Protein AF-A0AAV0XD45-F1 (afdb_monomer_lite)

InterPro domains:
  IPR002048 EF-hand domain [PS50222] (53-88)
  IPR011992 EF-hand domain pair [SSF47473] (26-98)

Structure (mmCIF, N/CA/C/O backbone):
data_AF-A0AAV0XD45-F1
#
_entry.id   AF-A0AAV0XD45-F1
#
loop_
_atom_site.group_PDB
_atom_site.id
_atom_site.type_symbol
_atom_site.label_atom_id
_atom_site.label_alt_id
_atom_site.label_comp_id
_atom_site.label_asym_id
_atom_site.label_entity_id
_atom_site.label_seq_id
_atom_site.pdbx_PDB_ins_code
_atom_site.Cartn_x
_atom_site.Cartn_y
_atom_site.Cartn_z
_atom_site.occupancy
_atom_site.B_iso_or_equiv
_atom_site.auth_seq_id
_atom_site.auth_comp_id
_atom_site.auth_asym_id
_atom_site.auth_atom_id
_atom_site.pdbx_PDB_model_num
ATOM 1 N N . MET A 1 1 ? 1.456 -11.408 -14.733 1.00 54.94 1 MET A N 1
ATOM 2 C CA . MET A 1 1 ? 0.668 -10.486 -13.886 1.00 54.94 1 MET A CA 1
ATOM 3 C C . MET A 1 1 ? 1.296 -9.089 -13.780 1.00 54.94 1 MET A C 1
ATOM 5 O O . MET A 1 1 ? 0.630 -8.132 -14.125 1.00 54.94 1 MET A O 1
ATOM 9 N N . LEU A 1 2 ? 2.582 -8.930 -13.433 1.00 60.78 2 LEU A N 1
ATOM 10 C CA . LEU A 1 2 ? 3.207 -7.596 -13.255 1.00 60.78 2 LEU A CA 1
ATOM 11 C C . LEU A 1 2 ? 3.283 -6.704 -14.515 1.00 60.78 2 LEU A C 1
ATOM 13 O O . LEU A 1 2 ? 3.188 -5.481 -14.417 1.00 60.78 2 LEU A O 1
ATOM 17 N N . LEU A 1 3 ? 3.449 -7.306 -15.697 1.00 62.56 3 LEU A N 1
ATOM 18 C CA . LEU A 1 3 ? 3.648 -6.575 -16.959 1.00 62.56 3 LEU A CA 1
ATOM 19 C C . LEU A 1 3 ? 2.346 -6.322 -17.740 1.00 62.56 3 LEU A C 1
ATOM 21 O O . LEU A 1 3 ? 2.268 -5.346 -18.475 1.00 62.56 3 LEU A O 1
ATOM 25 N N . LYS A 1 4 ? 1.340 -7.198 -17.594 1.00 68.44 4 LYS A N 1
ATOM 26 C CA . LYS A 1 4 ? 0.078 -7.190 -18.370 1.00 68.44 4 LYS A CA 1
ATOM 27 C C . LYS A 1 4 ? -1.154 -7.646 -17.560 1.00 68.44 4 LYS A C 1
ATOM 29 O O . LYS A 1 4 ? -2.089 -8.198 -18.123 1.00 68.44 4 LYS A O 1
ATOM 34 N N . GLY A 1 5 ? -1.120 -7.534 -16.232 1.00 75.88 5 GLY A N 1
ATOM 35 C CA . GLY A 1 5 ? -2.234 -7.938 -15.363 1.00 75.88 5 GLY A CA 1
ATOM 36 C C . GLY A 1 5 ? -3.403 -6.959 -15.425 1.00 75.88 5 GLY A C 1
ATOM 37 O O . GLY A 1 5 ? -3.211 -5.781 -15.730 1.00 75.88 5 GLY A O 1
ATOM 38 N N . THR A 1 6 ? -4.606 -7.445 -15.123 1.00 87.12 6 THR A N 1
ATOM 39 C CA . THR A 1 6 ? -5.789 -6.588 -14.982 1.00 87.12 6 THR A CA 1
ATOM 40 C C . THR A 1 6 ? -5.713 -5.766 -13.693 1.00 87.12 6 THR A C 1
ATOM 42 O O . THR A 1 6 ? -4.950 -6.091 -12.783 1.00 87.12 6 THR A O 1
ATOM 45 N N . LEU A 1 7 ? -6.530 -4.715 -13.567 1.00 87.44 7 LEU A N 1
ATOM 46 C CA . LEU A 1 7 ? -6.598 -3.940 -12.323 1.00 87.44 7 LEU A CA 1
ATOM 47 C C . LEU A 1 7 ? -6.939 -4.830 -11.112 1.00 87.44 7 LEU A C 1
ATOM 49 O O . LE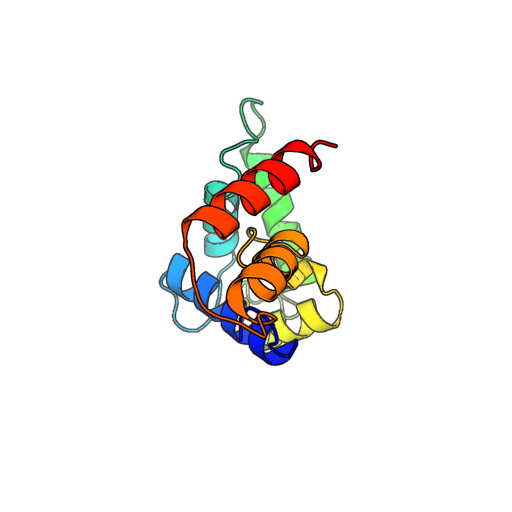U A 1 7 ? -6.343 -4.666 -10.055 1.00 87.44 7 LEU A O 1
ATOM 53 N N . SER A 1 8 ? -7.836 -5.809 -11.281 1.00 89.31 8 SER A N 1
ATOM 54 C CA . SER A 1 8 ? -8.186 -6.772 -10.226 1.00 89.31 8 SER A CA 1
ATOM 55 C C . SER A 1 8 ? -6.982 -7.605 -9.789 1.00 89.31 8 SER A C 1
ATOM 57 O O . SER A 1 8 ? -6.7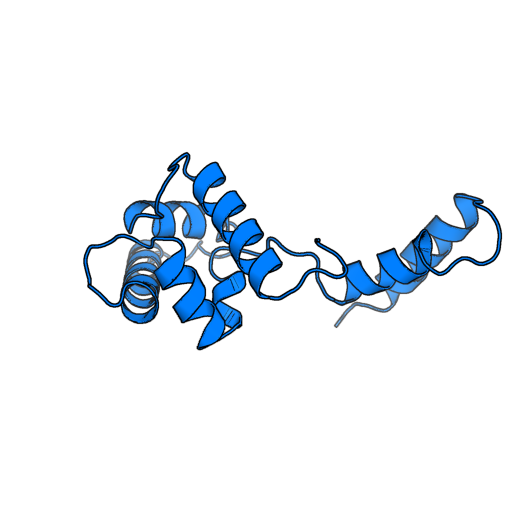52 -7.785 -8.594 1.00 89.31 8 SER A O 1
ATOM 59 N N . ASP A 1 9 ? -6.184 -8.075 -10.747 1.00 90.38 9 ASP A N 1
ATOM 60 C CA . ASP A 1 9 ? -4.972 -8.840 -10.462 1.00 90.38 9 ASP A CA 1
ATOM 61 C C . ASP A 1 9 ? -3.964 -7.995 -9.676 1.00 90.38 9 ASP A C 1
ATOM 63 O O . ASP A 1 9 ? -3.408 -8.438 -8.673 1.00 90.38 9 ASP A O 1
ATOM 67 N N . LEU A 1 10 ? -3.756 -6.749 -10.106 1.00 90.75 10 LEU A N 1
ATOM 68 C CA . LEU A 1 10 ? -2.844 -5.825 -9.438 1.00 90.75 10 LEU A CA 1
ATOM 69 C C . LEU A 1 10 ? -3.310 -5.488 -8.017 1.00 90.75 10 LEU A C 1
ATOM 71 O O . LEU A 1 10 ? -2.475 -5.440 -7.121 1.00 90.75 10 LEU A O 1
ATOM 75 N N . ILE A 1 11 ? -4.617 -5.308 -7.798 1.00 92.44 11 ILE A N 1
ATOM 76 C CA . ILE A 1 11 ? -5.192 -5.088 -6.462 1.00 92.44 11 ILE A CA 1
ATOM 77 C C . ILE A 1 11 ? -4.868 -6.267 -5.541 1.00 92.44 11 ILE A C 1
ATOM 79 O O . ILE A 1 11 ? -4.338 -6.050 -4.454 1.00 92.44 11 ILE A O 1
ATOM 83 N N . HIS A 1 12 ? -5.143 -7.502 -5.974 1.00 92.00 12 HIS A N 1
ATOM 84 C CA . HIS A 1 12 ? -4.853 -8.689 -5.164 1.00 92.00 12 HIS A CA 1
ATOM 85 C C . HIS A 1 12 ? -3.362 -8.808 -4.853 1.00 92.00 12 HIS A C 1
ATOM 87 O O . HIS A 1 12 ? -2.997 -9.014 -3.702 1.00 92.00 12 HIS A O 1
ATOM 93 N N . PHE A 1 13 ? -2.508 -8.611 -5.859 1.00 91.12 13 PHE A N 1
ATOM 94 C CA . PHE A 1 13 ? -1.062 -8.698 -5.689 1.00 91.12 13 PHE A CA 1
ATOM 95 C C . PHE A 1 13 ? -0.520 -7.633 -4.726 1.00 91.12 13 PHE A C 1
ATOM 97 O O . PHE A 1 13 ? 0.252 -7.953 -3.826 1.00 91.12 13 PHE A O 1
ATOM 104 N N . CYS A 1 14 ? -0.928 -6.368 -4.879 1.00 91.62 14 CYS A N 1
ATOM 105 C CA . CYS A 1 14 ? -0.496 -5.301 -3.974 1.00 91.62 14 CYS A CA 1
ATOM 106 C C . CYS A 1 14 ? -0.984 -5.548 -2.542 1.00 91.62 14 CYS A C 1
ATOM 108 O O . CYS A 1 14 ? -0.217 -5.365 -1.599 1.00 91.62 14 CYS A O 1
ATOM 110 N N . PHE A 1 15 ? -2.233 -5.997 -2.381 1.00 92.06 15 PHE A N 1
ATOM 111 C CA . PHE A 1 15 ? -2.782 -6.323 -1.070 1.00 92.06 15 PHE A CA 1
ATOM 112 C C . PHE A 1 15 ? -2.017 -7.470 -0.406 1.00 92.06 15 PHE A C 1
ATOM 114 O O . PHE A 1 15 ? -1.641 -7.341 0.754 1.00 92.06 15 PHE A O 1
ATOM 121 N N . GLU A 1 16 ? -1.720 -8.540 -1.150 1.00 91.50 16 GLU A N 1
ATOM 122 C CA . GLU A 1 16 ? -0.938 -9.683 -0.670 1.00 91.50 16 GLU A CA 1
ATOM 123 C C . GLU A 1 16 ? 0.445 -9.242 -0.171 1.00 91.50 16 GLU A C 1
ATOM 125 O O . GLU A 1 16 ? 0.836 -9.561 0.953 1.00 91.50 16 GLU A O 1
ATOM 130 N N . VAL A 1 17 ? 1.148 -8.411 -0.949 1.00 90.06 17 VAL A N 1
ATOM 131 C CA . VAL A 1 17 ? 2.441 -7.837 -0.548 1.00 90.06 17 VAL A CA 1
ATOM 132 C C . VAL A 1 17 ? 2.316 -7.032 0.746 1.00 90.06 17 VAL A C 1
ATOM 134 O O . VAL A 1 17 ? 3.142 -7.196 1.646 1.00 90.06 17 VAL A O 1
ATOM 137 N N . TYR A 1 18 ? 1.284 -6.194 0.879 1.00 89.69 18 TYR A N 1
ATOM 138 C CA . TYR A 1 18 ? 1.050 -5.437 2.107 1.00 89.69 18 TYR A CA 1
ATOM 139 C C . TYR A 1 18 ? 0.792 -6.351 3.306 1.00 89.69 18 TYR A C 1
ATOM 141 O O . TYR A 1 18 ? 1.438 -6.182 4.340 1.00 89.69 18 TYR A O 1
ATOM 149 N N . THR A 1 19 ? -0.083 -7.349 3.171 1.00 89.81 19 THR A N 1
ATOM 150 C CA . THR A 1 19 ? -0.394 -8.308 4.241 1.00 89.81 19 THR A CA 1
ATOM 151 C C . THR A 1 19 ? 0.814 -9.138 4.670 1.00 89.81 19 THR A C 1
ATOM 153 O O . THR A 1 19 ? 1.033 -9.323 5.869 1.00 89.81 19 THR A O 1
ATOM 156 N N . GLU A 1 20 ? 1.652 -9.563 3.724 1.00 89.12 20 GLU A N 1
ATOM 157 C CA . GLU A 1 20 ? 2.888 -10.301 3.999 1.00 89.12 20 GLU A CA 1
ATOM 158 C C . GLU A 1 20 ? 3.927 -9.422 4.713 1.00 89.12 20 GLU A C 1
ATOM 160 O O . GLU A 1 20 ? 4.562 -9.854 5.681 1.00 89.12 20 GLU A O 1
ATOM 165 N N . MET A 1 21 ? 4.057 -8.148 4.321 1.00 85.31 21 MET A N 1
ATOM 166 C CA . MET A 1 21 ? 4.983 -7.201 4.961 1.00 85.31 21 MET A CA 1
ATOM 167 C C . MET A 1 21 ? 4.691 -6.966 6.448 1.00 85.31 21 MET A C 1
ATOM 169 O O . MET A 1 21 ? 5.626 -6.715 7.224 1.00 85.31 21 MET A O 1
ATOM 173 N N . VAL A 1 22 ? 3.418 -7.045 6.845 1.00 85.94 22 VAL A N 1
ATOM 174 C CA . VAL A 1 22 ? 2.968 -6.871 8.239 1.00 85.94 22 VAL A CA 1
ATOM 175 C C . VAL A 1 22 ? 2.577 -8.182 8.914 1.00 85.94 22 VAL A C 1
ATOM 177 O O . VAL A 1 22 ? 2.169 -8.181 10.073 1.00 85.94 22 VAL A O 1
ATOM 180 N N . ARG A 1 23 ? 2.777 -9.317 8.228 1.00 86.62 23 ARG A N 1
ATOM 181 C CA . ARG A 1 23 ? 2.471 -10.670 8.720 1.00 86.62 23 ARG A CA 1
ATOM 182 C C . ARG A 1 23 ? 1.022 -10.807 9.207 1.00 86.62 23 ARG A C 1
ATOM 184 O O . ARG A 1 23 ? 0.757 -11.491 10.197 1.00 86.62 23 ARG A O 1
ATOM 191 N N . SER A 1 24 ? 0.089 -10.147 8.523 1.00 81.69 24 SER A N 1
ATOM 192 C CA . SER A 1 24 ? -1.339 -10.176 8.842 1.00 81.69 24 SER A CA 1
ATOM 193 C C . SER A 1 24 ? -2.110 -10.843 7.704 1.00 81.69 24 SER A C 1
ATOM 195 O O . SER A 1 24 ? -2.220 -10.257 6.637 1.00 81.69 24 SER A O 1
ATOM 197 N N . PRO A 1 25 ? -2.699 -12.034 7.897 1.00 73.25 25 PRO A N 1
ATOM 198 C CA . PRO A 1 25 ? -3.219 -12.836 6.786 1.00 73.25 25 PRO A CA 1
ATOM 199 C C . PRO A 1 25 ? -4.576 -12.382 6.223 1.00 73.25 25 PRO A C 1
ATOM 201 O O . PRO A 1 25 ? -5.066 -12.996 5.281 1.00 73.25 25 PRO A O 1
ATOM 204 N N . LYS A 1 26 ? -5.258 -11.400 6.832 1.00 85.50 26 LYS A N 1
ATOM 205 C CA . LYS A 1 26 ? -6.672 -11.110 6.500 1.00 85.50 26 LYS A CA 1
ATOM 206 C C . LYS A 1 26 ? -7.027 -9.635 6.325 1.00 85.50 26 LYS A C 1
ATOM 208 O O . LYS A 1 26 ? -8.053 -9.348 5.717 1.00 85.50 26 LYS A O 1
ATOM 213 N N . TYR A 1 27 ? -6.245 -8.720 6.883 1.00 89.44 27 TYR A N 1
ATOM 214 C CA . TYR A 1 27 ? -6.535 -7.286 6.856 1.00 89.44 27 TYR A CA 1
ATOM 215 C C . TYR A 1 27 ? -5.300 -6.485 7.258 1.00 89.44 27 TYR A C 1
ATOM 217 O O . TYR A 1 27 ? -4.443 -6.983 7.992 1.00 89.44 27 TYR A O 1
ATOM 225 N N . ILE A 1 28 ? -5.242 -5.234 6.817 1.00 90.69 28 ILE A N 1
ATOM 226 C CA . ILE A 1 28 ? -4.228 -4.265 7.237 1.00 90.69 28 ILE A CA 1
ATOM 227 C C . ILE A 1 28 ? -4.832 -3.440 8.374 1.00 90.69 28 ILE A C 1
ATOM 229 O O . ILE A 1 28 ? -5.915 -2.882 8.214 1.00 90.69 28 ILE A O 1
ATOM 233 N N . LYS A 1 29 ? -4.181 -3.381 9.536 1.00 91.38 29 LYS A N 1
ATOM 234 C CA . LYS A 1 29 ? -4.648 -2.548 10.654 1.00 91.38 29 LYS A CA 1
ATOM 235 C C . LYS A 1 29 ? -4.162 -1.111 10.521 1.00 91.38 29 LYS A C 1
ATOM 237 O O . LYS A 1 29 ? -3.156 -0.839 9.867 1.00 91.38 29 LYS A O 1
ATOM 242 N N . LYS A 1 30 ? -4.793 -0.201 11.260 1.00 90.19 30 LYS A N 1
ATOM 243 C CA . LYS A 1 30 ? -4.292 1.168 11.432 1.00 90.19 30 LYS A CA 1
ATOM 244 C C . LYS A 1 30 ? -2.814 1.219 11.859 1.00 90.19 30 LYS A C 1
ATOM 246 O O . LYS A 1 30 ? -2.053 2.033 11.338 1.00 90.19 30 LYS A O 1
ATOM 251 N N . GLU A 1 31 ? -2.376 0.343 12.768 1.00 88.25 31 GLU A N 1
ATOM 252 C CA . GLU A 1 31 ? -0.971 0.307 13.208 1.00 88.25 31 GLU A CA 1
ATOM 253 C C . GLU A 1 31 ? -0.016 -0.173 12.099 1.00 88.25 31 GLU A C 1
ATOM 255 O O . GLU A 1 31 ? 1.127 0.282 12.010 1.00 88.25 31 GLU A O 1
ATOM 260 N N . ASP A 1 32 ? -0.501 -1.056 11.226 1.00 89.81 32 ASP A N 1
ATOM 261 C CA . ASP A 1 32 ? 0.250 -1.617 10.103 1.00 89.81 32 ASP A CA 1
ATOM 262 C C . ASP A 1 32 ? 0.503 -0.561 9.015 1.00 89.81 32 ASP A C 1
ATOM 264 O O . ASP A 1 32 ? 1.598 -0.502 8.452 1.00 89.81 32 ASP A O 1
ATOM 268 N N . VAL A 1 33 ? -0.473 0.326 8.773 1.00 88.56 33 VAL A N 1
ATOM 269 C CA . VAL A 1 33 ? -0.341 1.490 7.875 1.00 88.56 33 VAL A CA 1
ATOM 270 C C . VAL A 1 33 ? 0.821 2.377 8.319 1.00 88.56 33 VAL A C 1
ATOM 272 O O . VAL A 1 33 ? 1.678 2.723 7.506 1.00 88.56 33 VAL A O 1
ATOM 275 N N . LEU A 1 34 ? 0.899 2.695 9.616 1.00 84.94 34 LEU A N 1
ATOM 276 C CA . LEU A 1 34 ? 1.980 3.510 10.173 1.00 84.94 34 LEU A CA 1
ATOM 277 C C . LEU A 1 34 ? 3.346 2.833 10.010 1.00 84.94 34 LEU A C 1
ATOM 279 O O . LEU A 1 34 ? 4.326 3.470 9.616 1.00 84.94 34 LEU A O 1
ATOM 283 N N . LEU A 1 35 ? 3.420 1.533 10.308 1.00 85.94 35 LEU A N 1
ATOM 284 C CA . LEU A 1 35 ? 4.653 0.760 10.185 1.00 85.94 35 LEU A CA 1
ATOM 285 C C . LEU A 1 35 ? 5.159 0.731 8.735 1.00 85.94 35 LEU A C 1
ATOM 287 O O . LEU A 1 35 ? 6.354 0.927 8.492 1.00 85.94 35 LEU A O 1
ATOM 291 N N . MET A 1 36 ? 4.263 0.499 7.774 1.00 85.81 36 MET A N 1
ATOM 292 C CA . MET A 1 36 ? 4.604 0.486 6.352 1.00 85.81 36 MET A CA 1
ATOM 293 C C . MET A 1 36 ? 4.987 1.877 5.848 1.00 85.81 36 MET A C 1
ATOM 295 O O . MET A 1 36 ? 5.987 2.006 5.138 1.00 85.81 36 MET A O 1
ATOM 299 N N . PHE A 1 37 ? 4.269 2.920 6.268 1.00 83.69 37 PHE A N 1
ATOM 300 C CA . PHE A 1 37 ? 4.602 4.298 5.930 1.00 83.69 37 PHE A CA 1
ATOM 301 C C . PHE A 1 37 ? 6.007 4.666 6.403 1.00 83.69 37 PHE A C 1
ATOM 303 O O . PHE A 1 37 ? 6.828 5.096 5.601 1.00 83.69 37 PHE A O 1
ATOM 310 N N . ARG A 1 38 ? 6.349 4.390 7.667 1.00 79.81 38 ARG A N 1
ATOM 311 C CA . ARG A 1 38 ? 7.692 4.647 8.216 1.00 79.81 38 ARG A CA 1
ATOM 312 C C . ARG A 1 38 ? 8.799 3.909 7.467 1.00 79.81 38 ARG A C 1
ATOM 314 O O . ARG A 1 38 ? 9.863 4.476 7.231 1.00 79.81 38 ARG A O 1
ATOM 321 N N . ARG A 1 39 ? 8.553 2.656 7.068 1.00 77.75 39 ARG A N 1
ATOM 322 C CA . ARG A 1 39 ? 9.510 1.858 6.281 1.00 77.75 39 ARG A CA 1
ATOM 323 C C . ARG A 1 39 ? 9.756 2.436 4.888 1.00 77.75 39 ARG A C 1
ATOM 325 O O . ARG A 1 39 ? 10.882 2.369 4.403 1.00 77.75 39 ARG A O 1
ATOM 332 N N . ASN A 1 40 ? 8.736 3.016 4.262 1.00 72.00 40 ASN A N 1
ATOM 333 C CA . ASN A 1 40 ? 8.847 3.609 2.928 1.00 72.00 40 ASN A CA 1
ATOM 334 C C . ASN A 1 40 ? 9.292 5.085 2.969 1.00 72.00 40 ASN A C 1
ATOM 336 O O . ASN A 1 40 ? 9.978 5.551 2.059 1.00 72.00 40 ASN A O 1
ATOM 340 N N . SER A 1 41 ? 9.022 5.794 4.067 1.00 68.56 41 SER A N 1
ATOM 341 C CA . SER A 1 41 ? 9.384 7.197 4.314 1.00 68.56 41 SER A CA 1
ATOM 342 C C . SER A 1 41 ? 10.841 7.413 4.751 1.00 68.56 41 SER A C 1
ATOM 344 O O . SER A 1 41 ? 11.188 8.523 5.158 1.00 68.56 41 SER A O 1
ATOM 346 N N . MET A 1 42 ? 11.734 6.417 4.603 1.00 56.22 42 MET A N 1
ATOM 347 C CA . MET A 1 42 ? 13.163 6.493 4.988 1.00 56.22 42 MET A CA 1
ATOM 348 C C . MET A 1 42 ? 13.931 7.704 4.414 1.00 56.22 42 MET A C 1
ATOM 350 O O . MET A 1 42 ? 15.038 7.992 4.863 1.00 56.22 42 MET A O 1
ATOM 354 N N . LYS A 1 43 ? 13.365 8.441 3.449 1.00 53.47 43 LYS A N 1
ATOM 355 C CA . LYS A 1 43 ? 13.966 9.647 2.862 1.00 53.47 43 LYS A CA 1
ATOM 356 C C . LYS A 1 43 ? 13.519 10.985 3.483 1.00 53.47 43 LYS A C 1
ATOM 358 O O . LYS A 1 43 ? 14.131 11.989 3.139 1.00 53.47 43 LYS A O 1
ATOM 363 N N . MET A 1 44 ? 12.502 11.047 4.358 1.00 50.16 44 MET A N 1
ATOM 364 C CA . MET A 1 44 ? 11.751 12.307 4.571 1.00 50.16 44 MET A CA 1
ATOM 365 C C . MET A 1 44 ? 11.725 12.951 5.970 1.00 50.16 44 MET A C 1
ATOM 367 O O . MET A 1 44 ? 11.109 14.003 6.098 1.00 50.16 44 MET A O 1
ATOM 371 N N . CYS A 1 45 ? 12.398 12.459 7.017 1.00 49.06 45 CYS A N 1
ATOM 372 C CA . CYS A 1 45 ? 12.293 13.126 8.332 1.00 49.06 45 CYS A CA 1
ATOM 373 C C . CYS A 1 45 ? 13.626 13.336 9.066 1.00 49.06 45 CYS A C 1
ATOM 375 O O . CYS A 1 45 ? 14.079 12.499 9.839 1.00 49.06 45 CYS A O 1
ATOM 377 N N . LYS A 1 46 ? 14.212 14.526 8.858 1.00 53.56 46 LYS A N 1
ATOM 378 C CA . LYS A 1 46 ? 15.116 15.214 9.806 1.00 53.56 46 LYS A CA 1
ATOM 379 C C . LYS A 1 46 ? 14.486 16.496 10.390 1.00 53.56 46 LYS A C 1
ATOM 381 O O . LYS A 1 46 ? 15.206 17.345 10.904 1.00 53.56 46 LYS A O 1
ATOM 386 N N . LEU A 1 47 ? 13.168 16.676 10.285 1.00 54.19 47 LEU A N 1
ATOM 387 C CA . LEU A 1 47 ? 12.452 17.804 10.889 1.00 54.19 47 LEU A CA 1
ATOM 388 C C . LEU A 1 47 ? 11.652 17.297 12.092 1.00 54.19 47 LEU A C 1
ATOM 390 O O . LEU A 1 47 ? 10.981 16.275 11.992 1.00 54.19 47 LEU A O 1
ATOM 394 N N . GLY A 1 48 ? 11.738 18.003 13.219 1.00 57.59 48 GLY A N 1
ATOM 395 C CA . GLY A 1 48 ? 11.275 17.578 14.547 1.00 57.59 48 GLY A CA 1
ATOM 396 C C . GLY A 1 48 ? 9.771 17.329 14.744 1.00 57.59 48 GLY A C 1
ATOM 397 O O . GLY A 1 48 ? 9.354 17.233 15.890 1.00 57.59 48 GLY A O 1
ATOM 398 N N . ASN A 1 49 ? 8.976 17.181 13.676 1.00 63.81 49 ASN A N 1
ATOM 399 C CA . ASN A 1 49 ? 7.519 16.977 13.722 1.00 63.81 49 ASN A CA 1
ATOM 400 C C . ASN A 1 49 ? 7.070 15.678 13.011 1.00 63.81 49 ASN A C 1
ATOM 402 O O . ASN A 1 49 ? 5.933 15.574 12.552 1.00 63.81 49 ASN A O 1
ATOM 406 N N . ALA A 1 50 ? 7.954 14.682 12.893 1.00 72.06 50 ALA A N 1
ATOM 407 C CA . ALA A 1 50 ? 7.671 13.425 12.189 1.00 72.06 50 ALA A CA 1
ATOM 408 C C . ALA A 1 50 ? 6.422 12.688 12.719 1.00 72.06 50 ALA A C 1
ATOM 410 O O . ALA A 1 50 ? 5.662 12.125 11.939 1.00 72.06 50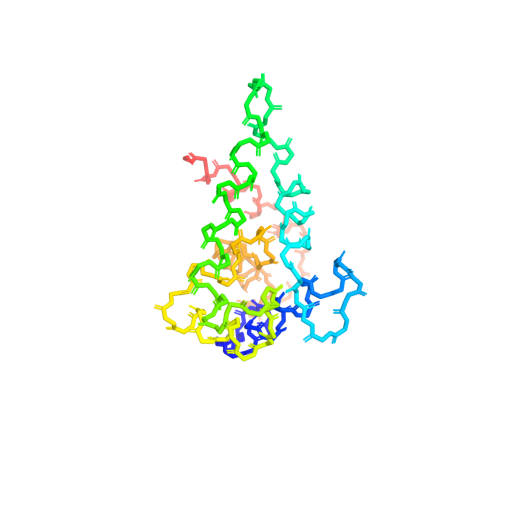 ALA A O 1
ATOM 411 N N . GLU A 1 51 ? 6.170 12.734 14.030 1.00 76.81 51 GLU A N 1
ATOM 412 C CA . GLU A 1 51 ? 5.044 12.028 14.658 1.00 76.81 51 GLU A CA 1
ATOM 413 C C . GLU A 1 51 ? 3.670 12.625 14.319 1.00 76.81 51 GLU A C 1
ATOM 415 O O . GLU A 1 51 ? 2.697 11.889 14.155 1.00 76.81 51 GLU A O 1
ATOM 420 N N . GLU A 1 52 ? 3.574 13.950 14.189 1.00 81.00 52 GLU A N 1
ATOM 421 C CA . GLU A 1 52 ? 2.322 14.621 13.822 1.00 81.00 52 GLU A CA 1
ATOM 422 C C . GLU A 1 52 ? 1.959 14.336 12.360 1.00 81.00 52 GLU A C 1
ATOM 424 O O . GLU A 1 52 ? 0.796 14.075 12.037 1.00 81.00 52 GLU A O 1
ATOM 429 N N . TYR A 1 53 ? 2.968 14.318 11.486 1.00 81.38 53 TYR A N 1
ATOM 430 C CA . TYR A 1 53 ? 2.807 13.968 10.079 1.00 81.38 53 TYR A CA 1
ATOM 431 C C . TYR A 1 53 ? 2.416 12.498 9.898 1.00 81.38 53 TYR A C 1
ATOM 433 O O . TYR A 1 53 ? 1.454 12.202 9.191 1.00 81.38 53 TYR A O 1
ATOM 441 N N . ASP A 1 54 ? 3.100 11.594 10.600 1.00 83.44 54 ASP A N 1
ATOM 442 C CA . ASP A 1 54 ? 2.773 10.170 10.659 1.00 83.44 54 ASP A CA 1
ATOM 443 C C . ASP A 1 54 ? 1.310 9.943 11.059 1.00 83.44 54 ASP A C 1
ATOM 445 O O . ASP A 1 54 ? 0.581 9.202 10.398 1.00 83.44 54 ASP A O 1
ATOM 449 N N . LYS A 1 55 ? 0.858 10.607 12.130 1.00 85.44 55 LYS A N 1
ATOM 450 C CA . LYS A 1 55 ? -0.519 10.481 12.612 1.00 85.44 55 LYS A CA 1
ATOM 451 C C . LYS A 1 55 ? -1.521 11.019 11.593 1.00 85.44 55 LYS A C 1
ATOM 453 O O . LYS A 1 55 ? -2.501 10.343 11.296 1.00 85.44 55 LYS A O 1
ATOM 458 N N . SER A 1 56 ? -1.249 12.195 11.032 1.00 87.50 56 SER A N 1
ATOM 459 C CA . SER A 1 56 ? -2.119 12.835 10.039 1.00 87.50 56 SER A CA 1
ATOM 460 C C . SER A 1 56 ? -2.252 11.992 8.770 1.00 87.50 56 SER A C 1
ATOM 462 O O . SER A 1 56 ? -3.347 11.860 8.229 1.00 87.50 56 SER A O 1
ATOM 464 N N . PHE A 1 57 ? -1.157 11.374 8.316 1.00 87.88 57 PHE A N 1
ATOM 465 C CA . PHE A 1 57 ? -1.168 10.469 7.171 1.00 87.88 57 PHE A CA 1
ATOM 466 C C . PHE A 1 57 ? -2.003 9.217 7.450 1.00 87.88 57 PHE A C 1
ATOM 468 O O . PHE A 1 57 ? -2.849 8.847 6.639 1.00 87.88 57 PHE A O 1
ATOM 475 N N . VAL A 1 58 ? -1.802 8.580 8.605 1.00 89.06 58 VAL A N 1
ATOM 476 C CA . VAL A 1 58 ? -2.577 7.392 8.982 1.00 89.06 58 VAL A CA 1
ATOM 477 C C . VAL A 1 58 ? -4.061 7.738 9.093 1.00 89.06 58 VAL A C 1
ATOM 479 O O . VAL A 1 58 ? -4.887 7.026 8.534 1.00 89.06 58 VAL A O 1
ATOM 482 N N . ASP A 1 59 ? -4.415 8.836 9.761 1.00 90.25 59 ASP A N 1
ATOM 483 C CA . ASP A 1 59 ? -5.811 9.261 9.907 1.00 90.25 59 ASP A CA 1
ATOM 484 C C . ASP A 1 59 ? -6.462 9.574 8.543 1.00 90.25 59 ASP A C 1
ATOM 486 O O . ASP A 1 59 ? -7.621 9.215 8.320 1.00 90.25 59 ASP A O 1
ATOM 490 N N . PHE A 1 60 ? -5.709 10.156 7.602 1.00 90.75 60 PHE A N 1
ATOM 491 C CA . PHE A 1 60 ? -6.146 10.356 6.217 1.00 90.75 60 PHE A CA 1
ATOM 492 C C . PHE A 1 60 ? -6.417 9.028 5.496 1.00 90.75 60 PHE A C 1
ATOM 494 O O . PHE A 1 60 ? -7.502 8.843 4.951 1.00 90.75 60 PHE A O 1
ATOM 501 N N . VAL A 1 61 ? -5.478 8.075 5.548 1.00 90.50 61 VAL A N 1
ATOM 502 C CA . VAL A 1 61 ? -5.651 6.740 4.948 1.00 90.50 61 VAL A CA 1
ATOM 503 C C . VAL A 1 61 ? -6.896 6.050 5.500 1.00 90.50 61 VAL A C 1
ATOM 505 O O . VAL A 1 61 ? -7.706 5.544 4.728 1.00 90.50 61 VAL A O 1
ATOM 508 N N . MET A 1 62 ? -7.061 6.030 6.825 1.00 90.31 62 MET A N 1
ATOM 509 C CA . MET A 1 62 ? -8.208 5.362 7.444 1.00 90.31 62 MET A CA 1
ATOM 510 C C . MET A 1 62 ? -9.523 6.039 7.048 1.00 90.31 62 MET A C 1
ATOM 512 O O . MET A 1 62 ? -10.496 5.359 6.766 1.00 90.31 62 MET A O 1
ATOM 516 N N . THR A 1 63 ? -9.560 7.368 6.950 1.00 90.31 63 THR A N 1
ATOM 517 C CA . THR A 1 63 ? -10.783 8.083 6.542 1.00 90.31 63 THR A CA 1
ATOM 518 C C . THR A 1 63 ? -11.201 7.754 5.108 1.00 90.31 63 THR A C 1
ATOM 520 O O . THR A 1 63 ? -12.392 7.666 4.812 1.00 90.31 63 THR A O 1
ATOM 523 N N . GLU A 1 64 ? -10.228 7.576 4.218 1.00 89.75 64 GLU A N 1
ATOM 524 C CA . GLU A 1 64 ? -10.489 7.359 2.798 1.00 89.75 64 GLU A CA 1
ATOM 525 C C . GLU A 1 64 ? -10.764 5.890 2.458 1.00 89.75 64 GLU A C 1
ATOM 527 O O . GLU A 1 64 ? -11.640 5.606 1.634 1.00 89.75 64 GLU A O 1
ATOM 532 N N . VAL A 1 65 ? -10.03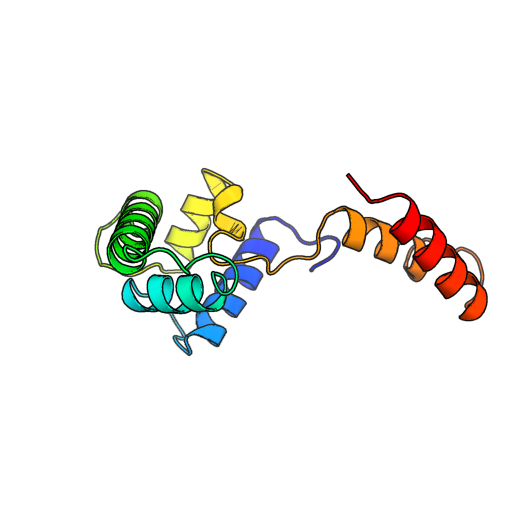8 4.964 3.094 1.00 87.50 65 VAL A N 1
ATOM 533 C CA . VAL A 1 65 ? -10.045 3.533 2.757 1.00 87.50 65 VAL A CA 1
ATOM 534 C C . VAL A 1 65 ? -10.931 2.710 3.700 1.00 87.50 65 VAL A C 1
ATOM 536 O O . VAL A 1 65 ? -11.641 1.824 3.231 1.00 87.50 65 VAL A O 1
ATOM 539 N N . ASP A 1 66 ? -10.929 3.005 5.003 1.00 88.44 66 ASP A N 1
ATOM 540 C CA . ASP A 1 66 ? -11.742 2.319 6.019 1.00 88.44 66 ASP A CA 1
ATOM 541 C C . ASP A 1 66 ? -13.111 3.019 6.156 1.00 88.44 66 ASP A C 1
ATOM 543 O O . ASP A 1 66 ? -13.329 3.925 6.967 1.00 88.44 66 ASP A O 1
ATOM 547 N N . LYS A 1 67 ? -14.050 2.624 5.284 1.00 81.06 67 LYS A N 1
ATOM 548 C CA . LYS A 1 67 ? -15.384 3.245 5.200 1.00 81.06 67 LYS A CA 1
ATOM 549 C C . LYS A 1 67 ? -16.285 2.895 6.393 1.00 81.06 67 LYS A C 1
ATOM 551 O O . LYS A 1 67 ? -17.194 3.675 6.686 1.00 81.06 67 LYS A O 1
ATOM 556 N N . ASP A 1 68 ? -16.083 1.751 7.050 1.00 86.62 68 ASP A N 1
ATOM 557 C CA . ASP A 1 68 ? -16.898 1.309 8.193 1.00 86.62 68 ASP A CA 1
ATOM 558 C C . ASP A 1 68 ? -16.297 1.695 9.559 1.00 86.62 68 ASP A C 1
ATOM 560 O O . ASP A 1 68 ? -16.981 1.603 10.583 1.00 86.62 68 ASP A O 1
ATOM 564 N N . ARG A 1 69 ? -15.088 2.273 9.549 1.00 86.75 69 ARG A N 1
ATOM 565 C CA . ARG A 1 69 ? -14.355 2.807 10.703 1.00 86.75 69 ARG A CA 1
ATOM 566 C C . ARG A 1 69 ? -14.044 1.738 11.746 1.00 86.75 69 ARG A C 1
ATOM 568 O O . ARG A 1 69 ? -13.975 2.041 12.945 1.00 86.75 69 ARG A O 1
ATOM 575 N N . ASP A 1 70 ? -13.849 0.494 11.314 1.00 89.44 70 ASP A N 1
ATOM 576 C CA . ASP A 1 70 ? -13.497 -0.623 12.193 1.00 89.44 70 ASP A CA 1
ATOM 577 C C . ASP A 1 70 ? -11.983 -0.693 12.514 1.00 89.44 70 ASP A C 1
ATOM 579 O O . ASP A 1 70 ? -11.534 -1.513 13.326 1.00 89.44 70 ASP A O 1
ATOM 583 N N . ASN A 1 71 ? -11.205 0.242 11.960 1.00 89.38 71 ASN A N 1
ATOM 584 C CA . ASN A 1 71 ? -9.749 0.340 12.002 1.00 89.38 71 ASN A CA 1
ATOM 585 C C . ASN A 1 71 ? -9.009 -0.793 11.271 1.00 89.38 71 ASN A C 1
ATOM 587 O O . ASN A 1 71 ? -7.839 -1.079 11.575 1.00 89.38 71 ASN A O 1
ATOM 591 N N . ARG A 1 72 ? -9.665 -1.442 10.308 1.00 91.25 72 ARG A N 1
ATOM 592 C CA . ARG A 1 72 ? -9.127 -2.538 9.506 1.00 91.25 72 ARG A CA 1
ATOM 593 C C . ARG A 1 72 ? -9.457 -2.298 8.042 1.00 91.25 72 ARG A C 1
ATOM 595 O O . ARG A 1 72 ? -10.496 -1.789 7.667 1.00 91.25 72 ARG A O 1
ATOM 602 N N . ILE A 1 73 ? -8.531 -2.704 7.189 1.00 91.50 73 ILE A N 1
ATOM 603 C CA . ILE A 1 73 ? -8.694 -2.620 5.744 1.00 91.50 73 ILE A CA 1
ATOM 604 C C . ILE A 1 73 ? -8.656 -4.055 5.217 1.00 91.50 73 ILE A C 1
ATOM 606 O O . ILE A 1 73 ? -7.564 -4.612 5.025 1.00 91.50 73 ILE A O 1
ATOM 610 N N . PRO A 1 74 ? -9.818 -4.711 5.049 1.00 93.00 74 PRO A N 1
ATOM 611 C CA . PRO A 1 74 ? -9.898 -5.965 4.319 1.00 93.00 74 PRO A CA 1
ATOM 612 C C . PRO A 1 74 ? -9.702 -5.719 2.816 1.00 93.00 74 PRO A C 1
ATOM 614 O O . PRO A 1 74 ? -9.787 -4.595 2.316 1.00 93.00 74 PRO A O 1
ATOM 617 N N . LEU A 1 75 ? -9.477 -6.801 2.071 1.00 91.94 75 LEU A N 1
ATOM 618 C CA . LEU A 1 75 ? -9.269 -6.753 0.622 1.00 91.94 75 LEU A CA 1
ATOM 619 C C . LEU A 1 75 ? -10.407 -6.038 -0.121 1.00 91.94 75 LEU A C 1
ATOM 621 O O . LEU A 1 75 ? -10.151 -5.344 -1.099 1.00 91.94 75 LEU A O 1
ATOM 625 N N . GLU A 1 76 ? -11.652 -6.197 0.328 1.00 91.88 76 GLU A N 1
ATOM 626 C CA . GLU A 1 76 ? -12.804 -5.588 -0.341 1.00 91.88 76 GLU A CA 1
ATOM 627 C C . GLU A 1 76 ? -12.831 -4.064 -0.208 1.00 91.88 76 GLU A C 1
ATOM 629 O O . GLU A 1 76 ? -13.157 -3.382 -1.179 1.00 91.88 76 GLU A O 1
ATOM 634 N N . ASP A 1 77 ? -12.429 -3.512 0.934 1.00 91.81 77 ASP A N 1
ATOM 635 C CA . ASP A 1 77 ? -12.398 -2.057 1.108 1.00 91.81 77 ASP A CA 1
ATOM 636 C C . ASP A 1 77 ? -11.182 -1.443 0.422 1.00 91.81 77 ASP A C 1
ATOM 638 O O . ASP A 1 77 ? -11.305 -0.420 -0.251 1.00 91.81 77 ASP A O 1
ATOM 642 N N . PHE A 1 78 ? -10.046 -2.148 0.430 1.00 92.31 78 PHE A N 1
ATOM 643 C CA . PHE A 1 78 ? -8.913 -1.798 -0.425 1.00 92.31 78 PHE A CA 1
ATOM 644 C C . PHE A 1 78 ? -9.301 -1.799 -1.913 1.00 92.31 78 PHE A C 1
ATOM 646 O O . PHE A 1 78 ? -9.008 -0.850 -2.638 1.00 92.31 78 PHE A O 1
ATOM 653 N N . ARG A 1 79 ? -10.013 -2.833 -2.380 1.00 92.88 79 ARG A N 1
ATOM 654 C CA . ARG A 1 79 ? -10.483 -2.947 -3.768 1.00 92.88 79 ARG A CA 1
ATOM 655 C C . ARG A 1 79 ? -11.386 -1.778 -4.148 1.00 92.88 79 ARG A C 1
ATOM 657 O O . ARG A 1 79 ? -11.172 -1.189 -5.206 1.00 92.88 79 ARG A O 1
ATOM 664 N N . LYS A 1 80 ? -12.362 -1.434 -3.302 1.00 92.38 80 LYS A N 1
ATOM 665 C CA . LYS A 1 80 ? -13.259 -0.290 -3.527 1.00 92.38 80 LYS A CA 1
ATOM 666 C C . LYS A 1 80 ? -12.481 1.022 -3.583 1.00 92.38 80 LYS A C 1
ATOM 668 O O . LYS A 1 80 ? -12.655 1.769 -4.539 1.00 92.38 80 LYS A O 1
ATOM 673 N N . ALA A 1 81 ? -11.575 1.265 -2.634 1.00 92.06 81 ALA A N 1
ATOM 674 C CA . ALA A 1 81 ? -10.756 2.477 -2.619 1.00 92.06 81 ALA A CA 1
ATOM 675 C C . ALA A 1 81 ? -9.917 2.615 -3.901 1.00 92.06 81 ALA A C 1
ATOM 677 O O . ALA A 1 81 ? -9.889 3.679 -4.514 1.00 92.06 81 ALA A O 1
ATOM 678 N N . VAL A 1 82 ? -9.299 1.527 -4.375 1.00 92.38 82 VAL A N 1
ATOM 679 C CA . VAL A 1 82 ? -8.530 1.531 -5.633 1.00 92.38 82 VAL A CA 1
ATOM 680 C C . VAL A 1 82 ? -9.420 1.743 -6.863 1.00 92.38 82 VAL A C 1
ATOM 682 O O . VAL A 1 82 ? -8.986 2.365 -7.833 1.00 92.38 82 VAL A O 1
ATOM 685 N N . GLN A 1 83 ? -10.654 1.235 -6.849 1.00 91.75 83 GLN A N 1
ATOM 686 C CA . GLN A 1 83 ? -11.624 1.461 -7.925 1.00 91.75 83 GLN A CA 1
ATOM 687 C C . GLN A 1 83 ? -12.135 2.906 -7.959 1.00 91.75 83 GLN A C 1
ATOM 689 O O . GLN A 1 83 ? -12.350 3.436 -9.047 1.00 91.75 83 GLN A O 1
ATOM 694 N N . GLU A 1 84 ? -12.298 3.544 -6.797 1.00 91.69 84 GLU A N 1
ATOM 695 C CA . GLU A 1 84 ? -12.612 4.974 -6.684 1.00 91.69 84 GLU A CA 1
ATOM 696 C C . GLU A 1 84 ? -11.435 5.831 -7.168 1.00 91.69 84 GLU A C 1
ATOM 698 O O . GLU A 1 84 ? -11.620 6.783 -7.928 1.00 91.69 84 GLU A O 1
ATOM 703 N N . ASN A 1 85 ? -10.211 5.481 -6.762 1.00 91.12 85 ASN A N 1
ATOM 704 C CA . ASN A 1 85 ? -9.001 6.169 -7.185 1.00 91.12 85 ASN A CA 1
ATOM 705 C C . ASN A 1 85 ? -7.791 5.223 -7.231 1.00 91.12 85 ASN A C 1
ATOM 707 O O . ASN A 1 85 ? -7.296 4.747 -6.209 1.00 91.12 85 ASN A O 1
ATOM 711 N N . VAL A 1 86 ? -7.235 5.037 -8.432 1.00 88.69 86 VAL A N 1
ATOM 712 C CA . VAL A 1 86 ? -6.085 4.152 -8.681 1.00 88.69 86 VAL A CA 1
ATOM 713 C C . VAL A 1 86 ? -4.823 4.545 -7.898 1.00 88.69 86 VAL A C 1
ATOM 715 O O . VAL A 1 86 ? -3.941 3.708 -7.702 1.00 88.69 86 VAL A O 1
ATOM 718 N N . ALA A 1 87 ? -4.730 5.786 -7.406 1.00 88.38 87 ALA A N 1
ATOM 719 C CA . ALA A 1 87 ? -3.634 6.233 -6.546 1.00 88.38 87 ALA A CA 1
ATOM 720 C C . ALA A 1 87 ? -3.506 5.387 -5.263 1.00 88.38 87 ALA A C 1
ATOM 722 O O . ALA A 1 87 ? -2.394 5.183 -4.771 1.00 88.38 87 ALA A O 1
ATOM 723 N N . TRP A 1 88 ? -4.612 4.812 -4.775 1.00 90.81 88 TRP A N 1
ATOM 724 C CA . TRP A 1 88 ? -4.618 3.921 -3.613 1.00 90.81 88 TRP A CA 1
ATOM 725 C C . TRP A 1 88 ? -3.928 2.578 -3.860 1.00 90.81 88 TRP A C 1
ATOM 727 O O . TRP A 1 88 ? -3.656 1.857 -2.912 1.00 90.81 88 TRP A O 1
ATOM 737 N N . LEU A 1 89 ? -3.587 2.215 -5.099 1.00 90.38 89 LEU A N 1
ATOM 738 C CA . LEU A 1 89 ? -2.971 0.914 -5.388 1.00 90.38 89 LEU A CA 1
ATOM 739 C C . LEU A 1 89 ? -1.562 0.770 -4.787 1.00 90.38 89 LEU A C 1
ATOM 741 O O . LEU A 1 89 ? -1.123 -0.346 -4.515 1.00 90.38 89 LEU A O 1
ATOM 745 N N . GLN A 1 90 ? -0.842 1.886 -4.630 1.00 87.38 90 GLN A N 1
ATOM 746 C CA . GLN A 1 90 ? 0.559 1.922 -4.188 1.00 87.38 90 GLN A CA 1
ATOM 747 C C . GLN A 1 90 ? 0.809 2.980 -3.096 1.00 87.38 90 GLN A C 1
ATOM 749 O O . GLN A 1 90 ? 1.917 3.500 -2.965 1.00 87.38 90 GLN A O 1
ATOM 754 N N . PHE A 1 91 ? -0.220 3.331 -2.317 1.00 85.00 91 PHE A N 1
ATOM 755 C CA . PHE A 1 91 ? -0.168 4.450 -1.364 1.00 85.00 91 PHE A CA 1
ATOM 756 C C . PHE A 1 91 ? 0.837 4.257 -0.216 1.00 85.00 91 PHE A C 1
ATOM 758 O O . PHE A 1 91 ? 1.354 5.236 0.316 1.00 85.00 91 PHE A O 1
ATOM 765 N N . LEU A 1 92 ? 1.142 3.008 0.153 1.00 83.25 92 LEU A N 1
ATOM 766 C CA . LEU A 1 92 ? 2.137 2.691 1.189 1.00 83.25 92 LEU A CA 1
ATOM 767 C C . LEU A 1 92 ? 3.557 2.567 0.639 1.00 83.25 92 LEU A C 1
ATOM 769 O O . LEU A 1 92 ? 4.473 2.303 1.408 1.00 83.25 92 LEU A O 1
ATOM 773 N N . GLY A 1 93 ? 3.752 2.724 -0.668 1.00 83.56 93 GLY A N 1
ATOM 774 C CA . GLY A 1 93 ? 5.041 2.545 -1.320 1.00 83.56 93 GLY A CA 1
ATOM 775 C C . GLY A 1 93 ? 4.901 1.891 -2.687 1.00 83.56 93 GLY A C 1
ATOM 776 O O . GLY A 1 93 ? 3.930 1.186 -2.975 1.00 83.56 93 GLY A O 1
ATOM 777 N N . GLN A 1 94 ? 5.901 2.125 -3.533 1.00 83.88 94 GLN A N 1
ATOM 778 C CA . GLN A 1 94 ? 5.951 1.556 -4.871 1.00 83.88 94 GLN A CA 1
ATOM 779 C C . GLN A 1 94 ? 6.198 0.041 -4.798 1.00 83.88 94 GLN A C 1
ATOM 781 O O . GLN A 1 94 ? 7.260 -0.400 -4.364 1.00 83.88 94 GLN A O 1
ATOM 786 N N . ILE A 1 95 ? 5.225 -0.745 -5.260 1.00 86.75 95 ILE A N 1
ATOM 787 C CA . ILE A 1 95 ? 5.316 -2.211 -5.385 1.00 86.75 95 ILE A CA 1
ATOM 788 C C . ILE A 1 95 ? 5.522 -2.605 -6.849 1.00 86.75 95 ILE A C 1
ATOM 790 O O . ILE A 1 95 ? 6.275 -3.522 -7.173 1.00 86.75 95 ILE A O 1
ATOM 794 N N . LEU A 1 96 ? 4.816 -1.925 -7.748 1.00 86.31 96 LEU A N 1
ATOM 795 C CA . LEU A 1 96 ? 4.801 -2.228 -9.166 1.00 86.31 96 LEU A CA 1
ATOM 796 C C . LEU A 1 96 ? 5.936 -1.482 -9.879 1.00 86.31 96 LEU A C 1
ATOM 798 O O . LEU A 1 96 ? 6.227 -0.322 -9.558 1.00 86.31 96 LEU A O 1
ATOM 802 N N . PRO A 1 97 ? 6.548 -2.107 -10.901 1.00 85.31 97 PRO A N 1
ATOM 803 C CA . PRO A 1 97 ? 7.530 -1.424 -11.725 1.00 85.31 97 PRO A CA 1
ATOM 804 C C . PRO A 1 97 ? 6.895 -0.206 -12.397 1.00 85.31 97 PRO A C 1
ATOM 806 O O . PRO A 1 97 ? 5.711 -0.223 -12.762 1.00 85.31 97 PRO A O 1
ATOM 809 N N . SER A 1 98 ? 7.689 0.851 -12.564 1.00 83.25 98 SER A N 1
ATOM 810 C CA . SER A 1 98 ? 7.248 2.048 -13.276 1.00 83.25 98 SER A CA 1
ATOM 811 C C . SER A 1 98 ? 6.914 1.715 -14.730 1.00 83.25 98 SER A C 1
ATOM 813 O O . SER A 1 98 ? 7.345 0.692 -15.272 1.00 83.25 98 SER A O 1
ATOM 815 N N . TYR A 1 99 ? 6.150 2.590 -15.383 1.00 81.38 99 TYR A N 1
ATOM 816 C CA . TYR A 1 99 ? 5.822 2.416 -16.796 1.00 81.38 99 TYR A CA 1
ATOM 817 C C . TYR A 1 99 ? 7.086 2.224 -17.652 1.00 81.38 99 TYR A C 1
ATOM 819 O O . TYR A 1 99 ? 7.173 1.247 -18.391 1.00 81.38 99 TYR A O 1
ATOM 827 N N . SER A 1 100 ? 8.112 3.058 -17.454 1.00 82.69 100 SER A N 1
ATOM 828 C CA . SER A 1 100 ? 9.389 2.960 -18.172 1.00 82.69 100 SER A CA 1
ATOM 829 C C . SER A 1 100 ? 10.090 1.620 -17.944 1.00 82.69 100 SER A C 1
ATOM 831 O O . SER A 1 100 ? 10.611 1.029 -18.882 1.00 82.69 100 SER A O 1
ATOM 833 N N . GLN A 1 101 ? 10.073 1.089 -16.717 1.00 82.56 101 GLN A N 1
ATOM 834 C CA . GLN A 1 101 ? 10.654 -0.226 -16.425 1.00 82.56 101 GLN A CA 1
ATOM 835 C C . GLN A 1 101 ? 9.894 -1.355 -17.132 1.00 82.56 101 GLN A C 1
ATOM 837 O O . GLN A 1 101 ? 10.517 -2.278 -17.656 1.00 82.56 101 GLN A O 1
ATOM 842 N N . LYS A 1 102 ? 8.556 -1.278 -17.178 1.00 82.56 102 LYS A N 1
ATOM 843 C CA . LYS A 1 102 ? 7.724 -2.243 -17.913 1.00 82.56 102 LYS A CA 1
ATOM 844 C C . LYS A 1 102 ? 7.990 -2.178 -19.416 1.00 82.56 102 LYS A C 1
ATOM 846 O O . LYS A 1 102 ? 8.113 -3.223 -20.050 1.00 82.56 102 LYS A O 1
ATOM 851 N N . GLU A 1 103 ? 8.108 -0.973 -19.968 1.00 82.38 103 GLU A N 1
ATOM 852 C CA . GLU A 1 103 ? 8.383 -0.737 -21.386 1.00 82.38 103 GLU A CA 1
ATOM 853 C C . GLU A 1 103 ? 9.771 -1.247 -21.783 1.00 82.38 103 GLU A C 1
ATOM 855 O O . GLU A 1 103 ? 9.891 -2.043 -22.714 1.00 82.38 103 GLU A O 1
ATOM 860 N N . ILE A 1 104 ? 10.809 -0.871 -21.028 1.00 82.69 104 ILE A N 1
ATOM 861 C CA . ILE A 1 104 ? 12.180 -1.346 -21.239 1.00 82.69 104 ILE A CA 1
ATOM 862 C C . ILE A 1 104 ? 12.215 -2.872 -21.167 1.00 82.69 104 ILE A C 1
ATOM 864 O O . ILE A 1 104 ? 12.760 -3.511 -22.062 1.00 82.69 104 ILE A O 1
ATOM 868 N N . PHE A 1 105 ? 11.595 -3.481 -20.153 1.00 82.62 105 PHE A N 1
ATOM 869 C CA . PHE A 1 105 ? 11.554 -4.937 -20.050 1.00 82.62 105 PHE A CA 1
ATOM 870 C C . PHE A 1 105 ? 10.830 -5.582 -21.242 1.00 82.62 105 PHE A C 1
ATOM 872 O O . PHE A 1 105 ? 11.335 -6.547 -21.815 1.00 82.62 105 PHE A O 1
ATOM 879 N N . SER A 1 106 ? 9.672 -5.048 -21.652 1.00 79.19 106 SER A N 1
ATOM 880 C CA . SER A 1 106 ? 8.916 -5.566 -22.802 1.00 79.19 106 SER A CA 1
ATOM 881 C C . SER A 1 106 ? 9.752 -5.508 -24.080 1.00 79.19 106 SER A C 1
ATOM 883 O O . SER A 1 106 ? 9.915 -6.515 -24.771 1.00 79.19 106 SER A O 1
ATOM 885 N N . ARG A 1 107 ? 10.381 -4.360 -24.341 1.00 77.25 107 ARG A N 1
ATOM 886 C CA . ARG A 1 107 ? 11.229 -4.145 -25.513 1.00 77.25 107 ARG A CA 1
ATOM 887 C C . ARG A 1 107 ? 12.474 -5.027 -25.500 1.00 77.25 107 ARG A C 1
ATOM 889 O O . ARG A 1 107 ? 12.853 -5.588 -26.524 1.00 77.25 107 ARG A O 1
ATOM 896 N N . LEU A 1 108 ? 13.119 -5.164 -24.344 1.00 78.50 108 LEU A N 1
ATOM 897 C CA . LEU A 1 108 ? 14.355 -5.927 -24.222 1.00 78.50 108 LEU A CA 1
ATOM 898 C C . LEU A 1 108 ? 14.123 -7.433 -24.177 1.00 78.50 108 LEU A C 1
ATOM 900 O O . LEU A 1 108 ? 15.006 -8.159 -24.612 1.00 78.50 108 LEU A O 1
ATOM 904 N N . PHE A 1 109 ? 13.004 -7.931 -23.664 1.00 72.19 109 PHE A N 1
ATOM 905 C CA . PHE A 1 109 ? 12.853 -9.369 -23.398 1.00 72.19 109 PHE A CA 1
ATOM 906 C C . PHE A 1 109 ? 11.630 -10.009 -24.055 1.00 72.19 109 PHE A C 1
ATOM 908 O O . PHE A 1 109 ? 11.545 -11.232 -24.078 1.00 72.19 109 PHE A O 1
ATOM 915 N N . THR A 1 110 ? 10.700 -9.223 -24.605 1.00 69.75 110 THR A N 1
ATOM 916 C CA . THR A 1 110 ? 9.420 -9.742 -25.128 1.00 69.75 110 THR A CA 1
ATOM 917 C C . THR A 1 110 ? 9.227 -9.470 -26.624 1.00 69.75 110 THR A C 1
ATOM 919 O O . THR A 1 110 ? 8.642 -10.297 -27.312 1.00 69.75 110 THR A O 1
ATOM 922 N N . GLU A 1 111 ? 9.754 -8.364 -27.159 1.00 63.69 111 GLU A N 1
ATOM 923 C CA . GLU A 1 111 ? 9.580 -7.954 -28.568 1.00 63.69 111 GLU A CA 1
ATOM 924 C C . GLU A 1 111 ? 10.798 -8.248 -29.467 1.00 63.69 111 GLU A C 1
ATOM 926 O O . GLU A 1 111 ? 11.030 -7.557 -30.459 1.00 63.69 111 GLU A O 1
ATOM 931 N N . ARG A 1 112 ? 11.604 -9.275 -29.156 1.00 58.16 112 ARG A N 1
ATOM 932 C CA . ARG A 1 112 ? 12.727 -9.667 -30.028 1.00 58.16 112 ARG A CA 1
ATOM 933 C C . ARG A 1 112 ? 12.302 -10.721 -31.056 1.00 58.16 112 ARG A C 1
ATOM 935 O O . ARG A 1 112 ? 12.040 -11.852 -30.656 1.00 58.16 112 ARG A O 1
ATOM 942 N N . PRO A 1 113 ? 12.330 -10.422 -32.369 1.00 54.44 113 PRO A N 1
ATOM 943 C CA . PRO A 1 113 ? 12.164 -11.451 -33.393 1.00 54.44 113 PRO A CA 1
ATOM 944 C C . PRO A 1 113 ? 13.399 -12.362 -33.546 1.00 54.44 113 PRO A C 1
ATOM 946 O O . PRO A 1 113 ? 13.254 -13.464 -34.063 1.00 54.44 113 PRO A O 1
ATOM 949 N N . TYR A 1 114 ? 14.595 -11.959 -33.085 1.00 51.94 114 TYR A N 1
ATOM 950 C CA . TYR A 1 114 ? 15.826 -12.753 -33.224 1.00 51.94 114 TYR A CA 1
ATOM 951 C C . TYR A 1 114 ? 16.761 -12.653 -31.998 1.00 51.94 114 TYR A C 1
ATOM 953 O O . TYR A 1 114 ? 17.171 -11.571 -31.591 1.00 51.94 114 TYR A O 1
ATOM 961 N N . VAL A 1 115 ? 17.027 -13.838 -31.437 1.00 54.50 115 VAL A N 1
ATOM 962 C CA . VAL A 1 115 ? 18.112 -14.369 -30.581 1.00 54.50 115 VAL A CA 1
ATOM 963 C C . VAL A 1 115 ? 18.916 -13.435 -29.652 1.00 54.50 115 VAL A C 1
ATOM 965 O O . VAL A 1 115 ? 19.509 -12.430 -30.030 1.00 54.50 115 VAL A O 1
ATOM 968 N N . ASN A 1 116 ? 19.004 -13.892 -28.402 1.00 54.72 116 ASN A N 1
ATOM 969 C CA . ASN A 1 116 ? 19.805 -13.392 -27.291 1.00 54.72 116 ASN A CA 1
ATOM 970 C C . ASN A 1 116 ? 21.304 -13.249 -27.619 1.00 54.72 116 ASN A C 1
ATOM 972 O O . ASN A 1 116 ? 22.002 -14.252 -27.700 1.00 54.72 116 ASN A O 1
ATOM 976 N N . ASN A 1 117 ? 21.814 -12.016 -27.651 1.00 55.69 117 ASN A N 1
ATOM 977 C CA . ASN A 1 117 ? 23.183 -11.721 -27.221 1.00 55.69 117 ASN A CA 1
ATOM 978 C C . ASN A 1 117 ? 23.111 -10.676 -26.101 1.00 55.69 117 ASN A C 1
ATOM 980 O O . ASN A 1 117 ? 22.553 -9.587 -26.264 1.00 55.69 117 ASN A O 1
ATOM 984 N N . ILE A 1 118 ? 23.618 -11.054 -24.928 1.00 57.22 118 ILE A N 1
ATOM 985 C CA . ILE A 1 118 ? 23.499 -10.299 -23.672 1.00 57.22 118 ILE A CA 1
ATOM 986 C C . ILE A 1 118 ? 24.191 -8.927 -23.793 1.00 57.22 118 ILE A C 1
ATOM 988 O O . ILE A 1 118 ? 23.668 -7.934 -23.290 1.00 57.22 118 ILE A O 1
ATOM 992 N N . GLU A 1 119 ? 25.269 -8.839 -24.577 1.00 59.31 119 GLU A N 1
ATOM 993 C CA . GLU A 1 119 ? 26.043 -7.610 -24.820 1.00 59.31 119 GLU A CA 1
ATOM 994 C C . GLU A 1 119 ? 25.210 -6.472 -25.431 1.00 59.31 119 GLU A C 1
ATOM 996 O O . GLU A 1 119 ? 25.285 -5.331 -24.981 1.00 59.31 119 GLU A O 1
ATOM 1001 N N . SER A 1 120 ? 24.326 -6.777 -26.387 1.00 56.88 120 SER A N 1
ATOM 1002 C CA . SER A 1 120 ? 23.507 -5.754 -27.057 1.00 56.88 120 SER A CA 1
ATOM 1003 C C . SER A 1 120 ? 22.400 -5.185 -26.157 1.00 56.88 120 SER A C 1
ATOM 1005 O O . SER A 1 120 ? 21.827 -4.139 -26.454 1.00 56.88 120 SER A O 1
ATOM 1007 N N . THR A 1 121 ? 22.086 -5.875 -25.057 1.00 57.47 121 THR A N 1
ATOM 1008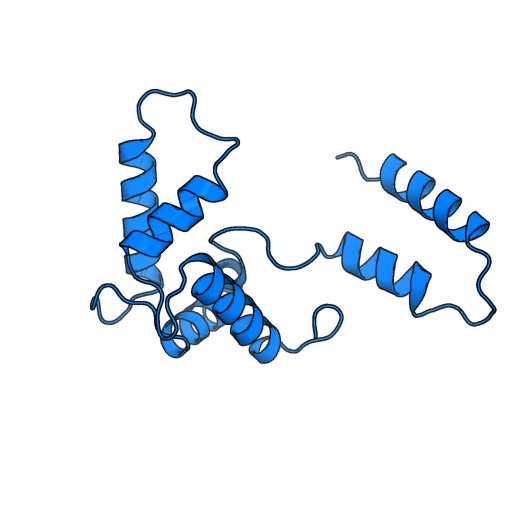 C CA . THR A 1 121 ? 21.054 -5.478 -24.087 1.00 57.47 121 THR A CA 1
ATOM 1009 C C . THR A 1 121 ? 21.606 -4.463 -23.091 1.00 57.47 121 THR A C 1
ATOM 1011 O O . THR A 1 121 ? 20.928 -3.488 -22.775 1.00 57.47 121 THR A O 1
ATOM 1014 N N . ALA A 1 122 ? 22.845 -4.668 -22.632 1.00 62.59 122 ALA A N 1
ATOM 1015 C CA . ALA A 1 122 ? 23.519 -3.773 -21.693 1.00 62.59 122 ALA A CA 1
ATOM 1016 C C . ALA A 1 122 ? 23.717 -2.370 -22.292 1.00 62.59 122 ALA A C 1
ATOM 1018 O O . ALA A 1 122 ? 23.380 -1.379 -21.650 1.00 62.59 122 ALA A O 1
ATOM 1019 N N . ALA A 1 123 ? 24.132 -2.293 -23.561 1.00 62.50 123 ALA A N 1
ATOM 1020 C CA . ALA A 1 123 ? 24.301 -1.022 -24.269 1.00 62.50 123 ALA A CA 1
ATOM 1021 C C . ALA A 1 123 ? 22.986 -0.226 -24.415 1.00 62.50 123 ALA A C 1
ATOM 1023 O O . ALA A 1 123 ? 22.982 0.996 -24.295 1.00 62.50 123 ALA A O 1
ATOM 1024 N N . LEU A 1 124 ? 21.846 -0.899 -24.630 1.00 62.38 124 LEU A N 1
ATOM 1025 C CA . LEU A 1 124 ? 20.538 -0.231 -24.679 1.00 62.38 124 LEU A CA 1
ATOM 1026 C C . LEU A 1 124 ? 20.127 0.319 -23.308 1.00 62.38 124 LEU A C 1
ATOM 1028 O O . LEU A 1 124 ? 19.594 1.423 -23.235 1.00 62.38 124 LEU A O 1
ATOM 1032 N N . ILE A 1 125 ? 20.381 -0.426 -22.228 1.00 62.22 125 ILE A N 1
ATOM 1033 C CA . ILE A 1 125 ? 20.061 0.014 -20.862 1.00 62.22 125 ILE A CA 1
ATOM 1034 C C . ILE A 1 125 ? 20.839 1.286 -20.508 1.00 62.22 125 ILE A C 1
ATOM 1036 O O . ILE A 1 125 ? 20.240 2.223 -19.985 1.00 62.22 125 ILE A O 1
ATOM 1040 N N . GLU A 1 126 ? 22.132 1.360 -20.840 1.00 64.50 126 GLU A N 1
ATOM 1041 C CA . GLU A 1 126 ? 22.934 2.569 -20.605 1.00 64.50 126 GLU A CA 1
ATOM 1042 C C . GLU A 1 126 ? 22.381 3.783 -21.364 1.00 64.50 126 GLU A C 1
ATOM 1044 O O . GLU A 1 126 ? 22.159 4.832 -20.761 1.00 64.50 126 GLU A O 1
ATOM 1049 N N . VAL A 1 127 ? 22.046 3.626 -22.649 1.00 62.19 127 VAL A N 1
ATOM 1050 C CA . VAL A 1 127 ? 21.475 4.710 -23.469 1.00 62.19 127 VAL A CA 1
ATOM 1051 C C . VAL A 1 127 ? 20.128 5.203 -22.925 1.00 62.19 127 VAL A C 1
A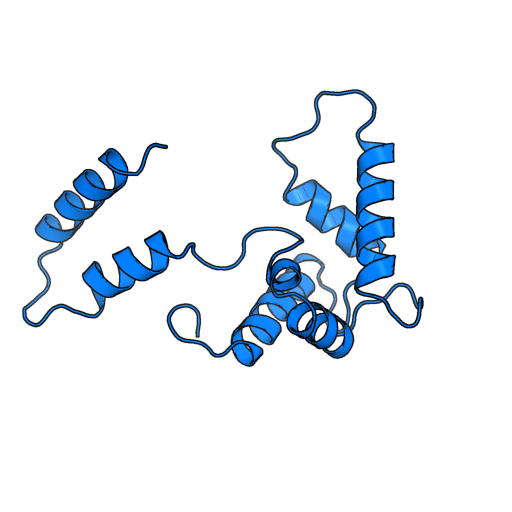TOM 1053 O O . VAL A 1 127 ? 19.865 6.406 -22.935 1.00 62.19 127 VAL A O 1
ATOM 1056 N N . PHE A 1 128 ? 19.262 4.315 -22.430 1.00 57.59 128 PHE A N 1
ATOM 1057 C CA . PHE A 1 128 ? 17.981 4.727 -21.843 1.00 57.59 128 PHE A CA 1
ATOM 1058 C C . PHE A 1 128 ? 18.144 5.396 -20.474 1.00 57.59 128 PHE A C 1
ATOM 1060 O O . PHE A 1 128 ? 17.492 6.408 -20.219 1.00 57.59 128 PHE A O 1
ATOM 1067 N N . CYS A 1 129 ? 19.034 4.890 -19.617 1.00 57.19 129 CYS A N 1
ATOM 1068 C CA . CYS A 1 129 ? 19.309 5.491 -18.310 1.00 57.19 129 CYS A CA 1
ATOM 1069 C C . CYS A 1 129 ? 19.934 6.889 -18.428 1.00 57.19 129 CYS A C 1
ATOM 1071 O O . CYS A 1 129 ? 19.632 7.758 -17.614 1.00 57.19 129 CYS A O 1
ATOM 1073 N N . SER A 1 130 ? 20.751 7.144 -19.454 1.00 56.91 130 SER A N 1
ATOM 1074 C CA . SER A 1 130 ? 21.330 8.472 -19.698 1.00 56.91 130 SER A CA 1
ATOM 1075 C C . SER A 1 130 ? 20.320 9.509 -20.205 1.00 56.91 130 SER A C 1
ATOM 1077 O O . SER A 1 130 ? 20.531 10.700 -19.998 1.00 56.91 130 SER A O 1
ATOM 1079 N N . ASN A 1 131 ? 19.219 9.083 -20.833 1.00 53.56 131 ASN A N 1
ATOM 1080 C CA . ASN A 1 131 ? 18.203 9.974 -21.413 1.00 53.56 131 ASN A CA 1
ATOM 1081 C C . ASN A 1 131 ? 16.969 10.191 -20.511 1.00 53.56 131 ASN A C 1
ATOM 1083 O O . ASN A 1 131 ? 16.059 10.925 -20.888 1.00 53.56 131 ASN A O 1
ATOM 1087 N N . GLY A 1 132 ? 16.918 9.553 -19.336 1.00 46.44 132 GLY A N 1
ATOM 1088 C CA . GLY A 1 132 ? 15.786 9.602 -18.400 1.00 46.44 132 GLY A CA 1
ATOM 1089 C C . GLY A 1 132 ? 15.930 10.577 -17.226 1.00 46.44 132 GLY A C 1
ATOM 1090 O O . GLY A 1 132 ? 15.156 10.475 -16.278 1.00 46.44 132 GLY A O 1
ATOM 1091 N N . SER A 1 133 ? 16.905 11.489 -17.250 1.00 39.78 133 SER A N 1
ATOM 1092 C CA . SER A 1 133 ? 17.094 12.492 -16.193 1.00 39.78 133 SER A CA 1
ATOM 1093 C C . SER A 1 133 ? 16.259 13.746 -16.469 1.00 39.78 133 SER A C 1
ATOM 1095 O O . SER A 1 133 ? 16.721 14.649 -17.165 1.00 39.78 133 SER A O 1
ATOM 1097 N N . TYR A 1 134 ? 15.056 13.800 -15.897 1.00 37.16 134 TYR A N 1
ATOM 1098 C CA . TYR A 1 134 ? 14.340 15.041 -15.580 1.00 37.16 134 TYR A CA 1
ATOM 1099 C C . TYR A 1 134 ? 13.879 14.997 -14.125 1.00 37.16 134 TYR A C 1
ATOM 1101 O O . TYR A 1 134 ? 13.365 13.933 -13.708 1.00 37.16 134 TYR A O 1
#

pLDDT: mean 78.28, std 14.45, range [37.16, 93.0]

Radius of gyration: 18.71 Å; chains: 1; bounding box: 43×32×48 Å

Foldseek 3Di:
DQLDDDPLVLLVVLVVVLCVVQVHDFWQFLVSLLVLLVVACPPPDPDPCVPVVSVVLSVVCCVQQVVVSPRIHGSVSLSVSCVVPVCSSAVSHDPGDDPVVSVLCCVLPPPDPDDDDPVVSVVVVVVVVVVPDD

Secondary structure (DSSP, 8-state):
-TTT--HHHHHHHHHHHHHHHTT-SS-EEHHHHHHHHHHH-TTS--STTHHHHHHHHHHHHHHHH-SS-SSEE-HHHHHHHHHH-GGGGGTTS--SPPHHHHHHHHHHHTS-SS---HHHHHHHHHHHHHH---

Sequence (134 aa):
MLLKGTLSDLIHFCFEVYTEMVRSPKYIKKEDVLLMFRRNSMKMCKLGNAEEYDKSFVDFVMTEVDKDRDNRIPLEDFRKAVQENVAWLQFLGQILPSYSQKEIFSRLFTERPYVNNIESTAALIEVFCSNGSY

Organism: NCBI:txid13131